Protein AF-A0A928E171-F1 (afdb_monomer_lite)

Sequence (84 aa):
MKYLLIMLLIGFIPNLAMANCYSIRDNDLKNNCLAMEKDNVSYCYSIKDNDMKNYCLAKIQQSRSYCYSIKNSDIKNECLSVVR

Foldseek 3Di:
DPCVVVVVPVPDPDPPPDDQLVVDPDQQSSLLVCCVVVLDLVSLVVHPPQLSSLLSCCVSVLNLVSLVVHPDPVSSVVSVVPRD

pLDDT: mean 88.67, std 16.5, range [51.19, 98.81]

Radius of gyration: 19.29 Å; chains: 1; bounding box: 27×61×30 Å

Secondary structure (DSSP, 8-state):
--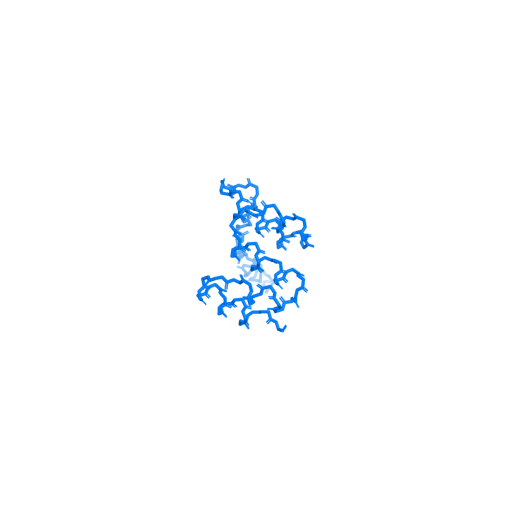STTGGGGS----------GGG-SSHHHHHHHHHHHHT-HHHHHT--SHHHHHHHHHHHTT-HHHHHT--SHHHHHHHHHH--

Structure (mmCIF, N/CA/C/O backbone):
data_AF-A0A928E171-F1
#
_entry.id   AF-A0A928E171-F1
#
loop_
_atom_site.group_PDB
_atom_site.id
_atom_site.type_symbol
_atom_site.label_atom_id
_atom_site.label_alt_id
_atom_site.label_comp_id
_atom_site.label_asym_id
_atom_site.label_entity_id
_atom_site.label_seq_id
_atom_site.pdbx_PDB_ins_code
_atom_site.Cartn_x
_atom_site.Cartn_y
_atom_site.Cartn_z
_atom_site.occupancy
_atom_site.B_iso_or_equiv
_atom_site.auth_seq_id
_atom_site.auth_comp_id
_atom_site.auth_asym_id
_atom_site.auth_atom_id
_atom_site.pdbx_PDB_model_num
ATOM 1 N N . MET A 1 1 ? 7.679 -52.237 -19.766 1.00 55.53 1 MET A N 1
ATOM 2 C CA . MET A 1 1 ? 6.998 -51.369 -20.757 1.00 55.53 1 MET A CA 1
ATOM 3 C C . MET A 1 1 ? 5.839 -50.525 -20.198 1.00 55.53 1 MET A C 1
ATOM 5 O O . MET A 1 1 ? 5.175 -49.871 -20.984 1.00 55.53 1 MET A O 1
ATOM 9 N N . LYS A 1 2 ? 5.574 -50.490 -18.877 1.00 51.19 2 LYS A N 1
ATOM 10 C CA . LYS A 1 2 ? 4.433 -49.734 -18.306 1.00 51.19 2 LYS A CA 1
ATOM 11 C C . LYS A 1 2 ? 4.827 -48.382 -17.683 1.00 51.19 2 LYS A C 1
ATOM 13 O O . LYS A 1 2 ? 4.014 -47.473 -17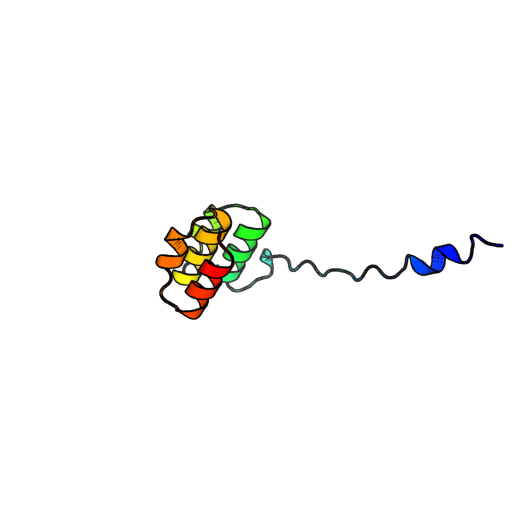.640 1.00 51.19 2 LYS A O 1
ATOM 18 N N . TYR A 1 3 ? 6.091 -48.234 -17.278 1.00 55.31 3 TYR A N 1
ATOM 19 C CA . TYR A 1 3 ? 6.614 -47.015 -16.642 1.00 55.31 3 TYR A CA 1
ATOM 20 C C . TYR A 1 3 ? 7.167 -45.975 -17.629 1.00 55.31 3 TYR A C 1
ATOM 22 O O . TYR A 1 3 ? 7.297 -44.811 -17.271 1.00 55.31 3 TYR A O 1
ATOM 30 N N . LEU A 1 4 ? 7.448 -46.366 -18.881 1.00 55.44 4 LEU A N 1
ATOM 31 C CA . LEU A 1 4 ? 7.988 -45.453 -19.898 1.00 55.44 4 LEU A CA 1
ATOM 32 C C . LEU A 1 4 ? 6.956 -44.392 -20.332 1.00 55.44 4 LEU A C 1
ATOM 34 O O . LEU A 1 4 ? 7.334 -43.294 -20.717 1.00 55.44 4 LEU A O 1
ATOM 38 N N . LEU A 1 5 ? 5.656 -44.696 -20.216 1.00 54.84 5 LEU A N 1
ATOM 39 C CA . LEU A 1 5 ? 4.572 -43.776 -20.578 1.00 54.84 5 LEU A CA 1
ATOM 40 C C . LEU A 1 5 ? 4.293 -42.700 -19.509 1.00 54.84 5 LEU A C 1
ATOM 42 O O . LEU A 1 5 ? 3.652 -41.700 -19.809 1.00 54.84 5 LEU A O 1
ATOM 46 N N . ILE A 1 6 ? 4.759 -42.889 -18.267 1.00 56.34 6 ILE A N 1
ATOM 47 C CA . ILE A 1 6 ? 4.425 -42.003 -17.134 1.00 56.34 6 ILE A CA 1
ATOM 48 C C . ILE A 1 6 ? 5.327 -40.754 -17.108 1.00 56.34 6 ILE A C 1
ATOM 50 O O . ILE A 1 6 ? 4.909 -39.698 -16.641 1.00 56.34 6 ILE A O 1
ATOM 54 N N . MET A 1 7 ? 6.530 -40.827 -17.688 1.00 56.41 7 MET A N 1
ATOM 55 C CA . MET A 1 7 ? 7.483 -39.705 -17.725 1.00 56.41 7 MET A CA 1
ATOM 56 C C . MET A 1 7 ? 7.070 -38.569 -18.679 1.00 56.41 7 MET A C 1
ATOM 58 O O . MET A 1 7 ? 7.617 -37.473 -18.598 1.00 56.41 7 MET A O 1
ATOM 62 N N . LEU A 1 8 ? 6.093 -38.799 -19.564 1.00 55.06 8 LEU A N 1
ATOM 63 C CA . LEU A 1 8 ? 5.667 -37.839 -20.592 1.00 55.06 8 LEU A CA 1
ATOM 64 C C . LEU A 1 8 ? 4.634 -36.808 -20.093 1.00 55.06 8 LEU A C 1
ATOM 66 O O . LEU A 1 8 ? 4.335 -35.855 -20.803 1.00 55.06 8 LEU A O 1
ATOM 70 N N . LEU A 1 9 ? 4.118 -36.961 -18.868 1.00 55.62 9 LEU A N 1
ATOM 71 C CA . LEU A 1 9 ? 3.098 -36.072 -18.286 1.00 55.62 9 LEU A CA 1
ATOM 72 C C . LEU A 1 9 ? 3.648 -35.052 -17.271 1.00 55.62 9 LEU A C 1
ATOM 74 O O . LEU A 1 9 ? 2.888 -34.233 -16.766 1.00 55.62 9 LEU A O 1
ATOM 78 N N . ILE A 1 10 ? 4.955 -35.061 -16.983 1.00 61.78 10 ILE A N 1
ATOM 79 C CA . ILE A 1 10 ? 5.582 -34.174 -15.977 1.00 61.78 10 ILE A CA 1
ATOM 80 C C . ILE A 1 10 ? 6.181 -32.900 -16.629 1.00 61.78 10 ILE A C 1
ATOM 82 O O . ILE A 1 10 ? 6.665 -31.997 -15.955 1.00 61.78 10 ILE A O 1
ATOM 86 N N . GLY A 1 11 ? 6.127 -32.785 -17.960 1.00 58.62 11 GLY A N 1
ATOM 87 C CA . GLY A 1 11 ? 6.911 -31.818 -18.740 1.00 58.62 11 GLY A CA 1
ATOM 88 C C . GLY A 1 11 ? 6.276 -30.460 -19.057 1.00 58.62 11 GLY A C 1
ATOM 89 O O . GLY A 1 11 ? 6.744 -29.812 -19.985 1.00 58.62 11 GLY A O 1
ATOM 90 N N . PHE A 1 12 ? 5.232 -30.012 -18.356 1.00 62.41 12 PHE A N 1
ATOM 91 C CA . PHE A 1 12 ? 4.649 -28.679 -18.582 1.00 62.41 12 PHE A CA 1
ATOM 92 C C . PHE A 1 12 ? 4.394 -27.963 -17.254 1.00 62.41 12 PHE A C 1
ATOM 94 O O . PHE A 1 12 ? 3.258 -27.732 -16.850 1.00 62.41 12 PHE A O 1
ATOM 101 N N . ILE A 1 13 ? 5.473 -27.604 -16.556 1.00 66.94 13 ILE A N 1
ATOM 102 C CA . ILE A 1 13 ? 5.392 -26.546 -15.547 1.00 66.94 13 ILE A CA 1
ATOM 103 C C . ILE A 1 13 ? 5.489 -25.224 -16.322 1.00 66.94 13 ILE A C 1
ATOM 105 O O . ILE A 1 13 ? 6.560 -24.932 -16.862 1.00 66.94 13 ILE A O 1
ATOM 109 N N . PRO A 1 14 ? 4.408 -24.433 -16.456 1.00 65.75 14 PRO A N 1
ATOM 110 C CA . PRO A 1 14 ? 4.520 -23.103 -17.033 1.00 65.75 14 PRO A CA 1
ATOM 111 C C . PRO A 1 14 ? 5.487 -22.285 -16.171 1.00 65.75 14 PRO A C 1
ATOM 113 O O . PRO A 1 14 ? 5.324 -22.200 -14.954 1.00 65.75 14 PRO A O 1
ATOM 116 N N . ASN A 1 15 ? 6.511 -21.706 -16.803 1.00 57.91 15 ASN A N 1
ATOM 117 C CA . ASN A 1 15 ? 7.400 -20.745 -16.160 1.00 57.91 15 ASN A CA 1
ATOM 118 C C . ASN A 1 15 ? 6.548 -19.569 -15.666 1.00 57.91 15 ASN A C 1
ATOM 120 O O . ASN A 1 15 ? 6.149 -18.712 -16.455 1.00 57.91 15 ASN A O 1
ATOM 124 N N . LEU A 1 16 ? 6.250 -19.539 -14.366 1.00 60.19 16 LEU A N 1
ATOM 125 C CA . LEU A 1 16 ? 5.703 -18.360 -13.711 1.00 60.19 16 LEU A CA 1
ATOM 126 C C . LEU A 1 16 ? 6.801 -17.294 -13.771 1.00 60.19 16 LEU A C 1
ATOM 128 O O . LEU A 1 16 ? 7.781 -17.356 -13.030 1.00 60.19 16 LEU A O 1
ATOM 132 N N . ALA A 1 17 ? 6.689 -16.359 -14.712 1.00 58.72 17 ALA A N 1
ATOM 133 C CA . ALA A 1 17 ? 7.594 -15.225 -14.788 1.00 58.72 17 ALA A CA 1
ATOM 134 C C . ALA A 1 17 ? 7.422 -14.388 -13.512 1.00 58.72 17 ALA A C 1
ATOM 136 O O . ALA A 1 17 ? 6.458 -13.638 -13.374 1.00 58.72 17 ALA A O 1
ATOM 137 N N . MET A 1 18 ? 8.341 -14.549 -12.558 1.00 59.03 18 MET A N 1
ATOM 138 C CA . MET A 1 18 ? 8.392 -13.714 -11.365 1.00 59.03 18 MET A CA 1
ATOM 139 C C . MET A 1 18 ? 8.817 -12.310 -11.804 1.00 59.03 18 MET A C 1
ATOM 141 O O . MET A 1 18 ? 9.972 -12.086 -12.175 1.00 59.03 18 MET A O 1
ATOM 145 N N . ALA A 1 19 ? 7.877 -11.367 -11.831 1.00 66.56 19 ALA A N 1
ATOM 146 C CA . ALA A 1 19 ? 8.195 -9.975 -12.104 1.00 66.56 19 ALA A CA 1
ATOM 147 C C . ALA A 1 19 ? 9.038 -9.431 -10.943 1.00 66.56 19 ALA A C 1
ATOM 149 O O . ALA A 1 19 ? 8.539 -9.215 -9.845 1.00 66.56 19 ALA A O 1
ATOM 150 N N . ASN A 1 20 ? 10.334 -9.224 -11.175 1.00 89.38 20 ASN A N 1
ATOM 151 C CA . ASN A 1 20 ? 11.228 -8.653 -10.174 1.00 89.38 20 ASN A CA 1
ATOM 152 C C . ASN A 1 20 ? 10.806 -7.205 -9.872 1.00 89.38 20 ASN A C 1
ATOM 154 O O . ASN A 1 20 ? 10.895 -6.355 -10.763 1.00 89.38 20 ASN A O 1
ATOM 158 N N . CYS A 1 21 ? 10.424 -6.895 -8.626 1.00 95.69 21 CYS A N 1
ATOM 159 C CA . CYS A 1 21 ? 10.029 -5.541 -8.223 1.00 95.69 21 CYS A CA 1
ATOM 160 C C . CYS A 1 21 ? 11.075 -4.470 -8.592 1.00 95.69 21 CYS A C 1
ATOM 162 O O . CYS A 1 21 ? 10.718 -3.334 -8.894 1.00 95.69 21 CYS A O 1
ATOM 164 N N . TYR A 1 22 ? 12.371 -4.809 -8.629 1.00 95.62 22 TYR A N 1
ATOM 165 C CA . TYR A 1 22 ? 13.434 -3.867 -9.003 1.00 95.62 22 TYR A CA 1
ATOM 166 C C . TYR A 1 22 ? 13.417 -3.448 -10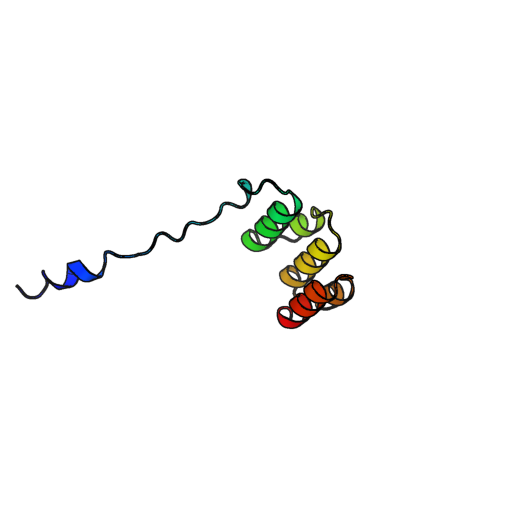.481 1.00 95.62 22 TYR A C 1
ATOM 168 O O . TYR A 1 22 ? 14.035 -2.440 -10.817 1.00 95.62 22 TYR A O 1
ATOM 176 N N . SER A 1 23 ? 12.713 -4.182 -11.348 1.00 96.06 23 SER A N 1
ATOM 177 C CA . SER A 1 23 ? 12.526 -3.817 -12.761 1.00 96.06 23 SER A CA 1
ATOM 178 C C . SER A 1 23 ? 11.435 -2.758 -12.978 1.00 96.06 23 SER A C 1
ATOM 180 O O . SER A 1 23 ? 11.347 -2.170 -14.057 1.00 96.06 23 SER A O 1
ATOM 182 N N . ILE A 1 24 ? 10.618 -2.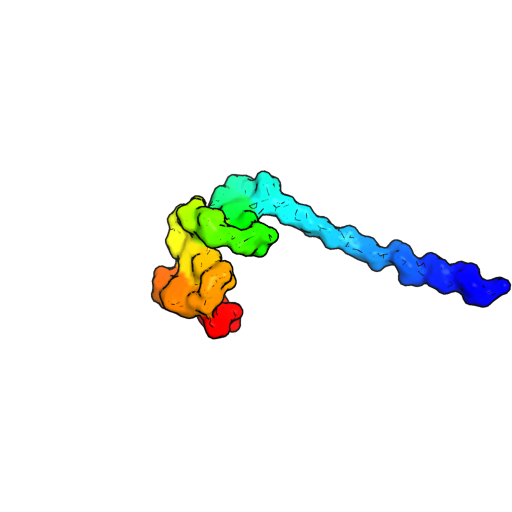486 -11.955 1.00 95.56 24 ILE A N 1
ATOM 183 C CA . ILE A 1 24 ? 9.531 -1.511 -12.021 1.00 95.56 24 ILE A CA 1
ATOM 184 C C . ILE A 1 24 ? 10.129 -0.097 -12.027 1.00 95.56 24 ILE A C 1
ATOM 186 O O . ILE A 1 24 ? 10.845 0.295 -11.104 1.00 95.56 24 ILE A O 1
ATOM 190 N N . ARG A 1 25 ? 9.841 0.671 -13.088 1.00 96.88 25 ARG A N 1
ATOM 191 C CA . ARG A 1 25 ? 10.356 2.042 -13.273 1.00 96.88 25 ARG A CA 1
ATOM 192 C C . ARG A 1 25 ? 9.690 3.067 -12.362 1.00 96.88 25 ARG A C 1
ATOM 194 O O . ARG A 1 25 ? 10.342 4.025 -11.956 1.00 96.88 25 ARG A O 1
ATOM 201 N N . ASP A 1 26 ? 8.401 2.896 -12.099 1.00 97.69 26 ASP A N 1
ATOM 202 C CA . ASP A 1 26 ? 7.664 3.761 -11.186 1.00 97.69 26 ASP A CA 1
ATOM 203 C C . ASP A 1 26 ? 8.037 3.421 -9.738 1.00 97.69 26 ASP A C 1
ATOM 205 O O . ASP A 1 26 ? 7.947 2.268 -9.315 1.00 97.69 26 ASP A O 1
ATOM 209 N N . ASN A 1 27 ? 8.497 4.418 -8.984 1.00 97.94 27 ASN A N 1
ATOM 210 C CA . ASN A 1 27 ? 9.013 4.186 -7.637 1.00 97.94 27 ASN A CA 1
ATOM 211 C C . ASN A 1 27 ? 7.919 3.798 -6.639 1.00 97.94 27 ASN A C 1
ATOM 213 O O . ASN A 1 27 ? 8.198 3.013 -5.735 1.00 97.94 27 ASN A O 1
ATOM 217 N N . ASP A 1 28 ? 6.699 4.308 -6.795 1.00 98.50 28 ASP A N 1
ATOM 218 C CA . ASP A 1 28 ? 5.594 4.012 -5.885 1.00 98.50 28 ASP A CA 1
ATOM 219 C C . ASP A 1 28 ? 5.111 2.574 -6.105 1.00 98.50 28 ASP A C 1
ATOM 221 O O . ASP A 1 28 ? 5.040 1.795 -5.153 1.00 98.50 28 ASP A O 1
ATOM 225 N N . LEU A 1 29 ? 4.933 2.162 -7.364 1.00 98.06 29 LEU A N 1
ATOM 226 C CA . LEU A 1 29 ? 4.630 0.774 -7.722 1.00 98.06 29 LEU A CA 1
ATOM 227 C C . LEU A 1 29 ? 5.749 -0.187 -7.308 1.00 98.06 29 LEU A C 1
ATOM 229 O O . LEU A 1 29 ? 5.472 -1.267 -6.783 1.00 98.06 29 LEU A O 1
ATOM 233 N N . LYS A 1 30 ? 7.014 0.204 -7.501 1.00 98.00 30 LYS A N 1
ATOM 234 C CA . LYS A 1 30 ? 8.173 -0.572 -7.048 1.00 98.00 30 LYS A CA 1
ATOM 235 C C . LYS A 1 30 ? 8.152 -0.763 -5.536 1.00 98.00 30 LYS A C 1
ATOM 237 O O . LYS A 1 30 ? 8.322 -1.886 -5.068 1.00 98.00 30 LYS A O 1
ATOM 242 N N . ASN A 1 31 ? 7.950 0.308 -4.774 1.00 98.56 31 ASN A N 1
ATOM 243 C CA . ASN A 1 31 ? 7.924 0.252 -3.317 1.00 98.56 31 ASN A CA 1
ATOM 244 C C . ASN A 1 31 ? 6.719 -0.542 -2.806 1.00 98.56 31 ASN A C 1
ATOM 246 O O . ASN A 1 31 ? 6.879 -1.346 -1.896 1.00 98.56 31 ASN A O 1
ATOM 250 N N . ASN A 1 32 ? 5.545 -0.404 -3.424 1.00 98.06 32 ASN A N 1
ATOM 251 C CA . ASN A 1 32 ? 4.385 -1.232 -3.103 1.00 98.06 32 ASN A CA 1
ATOM 252 C C . ASN A 1 32 ? 4.663 -2.725 -3.361 1.00 98.06 32 ASN A C 1
ATOM 254 O O . ASN A 1 32 ? 4.390 -3.558 -2.502 1.00 98.06 32 ASN A O 1
ATOM 258 N N . CYS A 1 33 ? 5.272 -3.067 -4.501 1.00 97.50 33 CYS A N 1
ATOM 259 C CA . CYS A 1 33 ? 5.696 -4.436 -4.811 1.00 97.50 33 CYS A CA 1
ATOM 260 C C . CYS A 1 33 ? 6.686 -4.972 -3.764 1.00 97.50 33 CYS A C 1
ATOM 262 O O . CYS A 1 33 ? 6.461 -6.034 -3.186 1.00 97.50 33 CYS A O 1
ATOM 264 N N . LEU A 1 34 ? 7.741 -4.205 -3.457 1.00 97.81 34 LEU A N 1
ATOM 265 C CA . LEU A 1 34 ? 8.743 -4.574 -2.452 1.00 97.81 34 LEU A CA 1
ATOM 266 C C . LEU A 1 34 ? 8.134 -4.727 -1.055 1.00 97.81 34 LEU A C 1
ATOM 268 O O . LEU A 1 34 ? 8.534 -5.631 -0.329 1.00 97.81 34 LEU A O 1
ATOM 272 N N . ALA A 1 35 ? 7.164 -3.887 -0.685 1.00 98.00 35 ALA A N 1
ATOM 273 C CA . ALA A 1 35 ? 6.458 -4.002 0.585 1.00 98.00 35 ALA A CA 1
ATOM 274 C C . ALA A 1 35 ? 5.754 -5.357 0.710 1.00 98.00 35 ALA A C 1
ATOM 276 O O . ALA A 1 35 ? 5.890 -5.999 1.745 1.00 98.00 35 ALA A O 1
ATOM 277 N N . MET A 1 36 ? 5.060 -5.800 -0.346 1.00 95.81 36 MET A N 1
ATOM 278 C CA . MET A 1 36 ? 4.336 -7.077 -0.363 1.00 95.81 36 MET A CA 1
ATOM 279 C C . MET A 1 36 ? 5.285 -8.278 -0.421 1.00 95.81 36 MET A C 1
ATOM 281 O O . MET A 1 36 ? 5.093 -9.240 0.313 1.00 95.81 36 MET A O 1
ATOM 285 N N . GLU A 1 37 ? 6.324 -8.235 -1.260 1.00 95.38 37 GLU A N 1
ATOM 286 C CA . GLU A 1 37 ? 7.275 -9.352 -1.374 1.00 95.38 37 GLU A CA 1
ATOM 287 C C . GLU A 1 37 ? 8.154 -9.530 -0.135 1.00 95.38 37 GLU A C 1
ATOM 289 O O . GLU A 1 37 ? 8.578 -10.643 0.172 1.00 95.38 37 GLU A O 1
ATOM 294 N N . LYS A 1 38 ? 8.490 -8.431 0.548 1.00 95.69 38 LYS A N 1
ATOM 295 C CA . LYS A 1 38 ? 9.367 -8.446 1.728 1.00 95.69 38 LYS A CA 1
ATOM 296 C C . LYS A 1 38 ? 8.609 -8.395 3.047 1.00 95.69 38 LYS A C 1
ATOM 298 O O . LYS A 1 38 ? 9.267 -8.412 4.082 1.00 95.69 38 LYS A O 1
ATOM 303 N N . ASP A 1 39 ? 7.284 -8.277 2.998 1.00 95.75 39 ASP A N 1
ATOM 304 C CA . ASP A 1 39 ? 6.417 -8.031 4.153 1.00 95.75 39 ASP A CA 1
ATOM 305 C C . ASP A 1 39 ? 6.969 -6.923 5.076 1.00 95.75 39 ASP A C 1
ATOM 307 O O . ASP A 1 39 ? 7.091 -7.065 6.291 1.00 95.75 39 ASP A O 1
ATOM 311 N N . ASN A 1 40 ? 7.419 -5.814 4.472 1.00 97.38 40 ASN A N 1
ATOM 312 C CA . ASN A 1 40 ? 8.135 -4.753 5.182 1.00 97.38 40 ASN A CA 1
ATOM 313 C C . ASN A 1 40 ? 7.473 -3.390 4.976 1.00 97.38 40 ASN A C 1
ATOM 315 O O . ASN A 1 40 ? 7.551 -2.769 3.912 1.00 97.38 40 ASN A O 1
ATOM 319 N N . VAL A 1 41 ? 6.893 -2.887 6.065 1.00 97.94 41 VAL A N 1
ATOM 320 C CA . VAL A 1 41 ? 6.150 -1.624 6.124 1.00 97.94 41 VAL A CA 1
ATOM 321 C C . VAL A 1 41 ? 6.982 -0.390 5.750 1.00 97.94 41 VAL A C 1
ATOM 323 O O . VAL A 1 41 ? 6.428 0.604 5.283 1.00 97.94 41 VAL A O 1
ATOM 326 N N . SER A 1 42 ? 8.310 -0.437 5.898 1.00 98.44 42 SER A N 1
ATOM 327 C CA . SER A 1 42 ? 9.199 0.687 5.556 1.00 98.44 42 SER A CA 1
ATOM 328 C C . SER A 1 42 ? 9.088 1.080 4.081 1.00 98.44 42 SER A C 1
ATOM 330 O O . SER A 1 42 ? 9.169 2.262 3.739 1.00 98.44 42 SER A O 1
ATOM 332 N N . TYR A 1 43 ? 8.834 0.106 3.202 1.00 98.62 43 TYR A N 1
ATOM 333 C CA . TYR A 1 43 ? 8.599 0.382 1.789 1.00 98.62 43 TYR A CA 1
ATOM 334 C C . TYR A 1 43 ? 7.274 1.115 1.560 1.00 98.62 43 TYR A C 1
ATOM 336 O O . TYR A 1 43 ? 7.250 2.040 0.753 1.00 98.62 43 TYR A O 1
ATOM 344 N N . CYS A 1 44 ? 6.209 0.812 2.317 1.00 98.56 44 CYS A N 1
ATOM 345 C CA . CYS A 1 44 ? 4.960 1.578 2.234 1.00 98.56 44 CYS A CA 1
ATOM 346 C C . CYS A 1 44 ? 5.179 3.059 2.581 1.00 98.56 44 CYS A C 1
ATOM 348 O O . CYS A 1 44 ? 4.634 3.936 1.920 1.00 98.56 44 CYS A O 1
ATOM 350 N N . TYR A 1 45 ? 6.018 3.363 3.579 1.00 98.56 45 TYR A N 1
ATOM 351 C CA . TYR A 1 45 ? 6.352 4.751 3.931 1.00 98.56 45 TYR A CA 1
ATOM 352 C C . TYR A 1 45 ? 7.189 5.478 2.869 1.00 98.56 45 TYR A C 1
ATOM 354 O O . TYR A 1 45 ? 7.253 6.706 2.890 1.00 98.56 45 TYR A O 1
ATOM 362 N N . SER A 1 46 ? 7.797 4.740 1.938 1.00 98.50 46 SER A N 1
ATOM 363 C CA . SER A 1 46 ? 8.552 5.296 0.809 1.00 98.50 46 SER A CA 1
ATOM 364 C C . SER A 1 46 ? 7.669 5.631 -0.404 1.00 98.50 46 SER A C 1
ATOM 366 O O . SER A 1 46 ? 8.169 6.211 -1.368 1.00 98.50 46 SER A O 1
ATOM 368 N N . ILE A 1 47 ? 6.380 5.269 -0.372 1.00 98.75 47 ILE A N 1
ATOM 369 C CA . ILE A 1 47 ? 5.390 5.590 -1.411 1.00 98.75 47 ILE A CA 1
ATOM 370 C C . ILE A 1 47 ? 4.930 7.043 -1.241 1.00 98.75 47 ILE A C 1
ATOM 372 O O . ILE A 1 47 ? 4.562 7.461 -0.138 1.00 98.75 47 ILE A O 1
ATOM 376 N N . LYS A 1 48 ? 4.953 7.816 -2.332 1.00 98.75 48 LYS A N 1
ATOM 377 C CA . LYS A 1 48 ? 4.592 9.241 -2.342 1.00 98.75 48 LYS A CA 1
ATOM 378 C C . LYS A 1 48 ? 3.101 9.471 -2.547 1.00 98.75 48 LYS A C 1
ATOM 380 O O . LYS A 1 48 ? 2.547 10.371 -1.915 1.00 98.75 48 LYS A O 1
ATOM 385 N N . ASP A 1 49 ? 2.457 8.687 -3.406 1.00 98.62 49 ASP A N 1
ATOM 386 C CA . ASP A 1 49 ? 1.006 8.722 -3.543 1.00 98.62 49 ASP A CA 1
ATOM 387 C C . ASP A 1 49 ? 0.333 8.286 -2.232 1.00 98.62 49 ASP A C 1
ATOM 389 O O . ASP A 1 49 ? 0.553 7.188 -1.718 1.00 98.62 49 ASP A O 1
ATOM 393 N N . ASN A 1 50 ? -0.479 9.172 -1.652 1.00 98.62 50 ASN A N 1
ATOM 394 C CA . ASN A 1 50 ? -1.045 8.939 -0.324 1.00 98.62 50 ASN A CA 1
ATOM 395 C C . ASN A 1 50 ? -2.084 7.813 -0.312 1.00 98.62 50 ASN A C 1
ATOM 397 O O . ASN A 1 50 ? -2.181 7.101 0.689 1.00 98.62 50 ASN A O 1
ATOM 401 N N . ASP A 1 51 ? -2.847 7.641 -1.391 1.00 98.69 51 ASP A N 1
ATOM 402 C CA . ASP A 1 51 ? -3.875 6.605 -1.469 1.00 98.69 51 ASP A CA 1
ATOM 403 C C . ASP A 1 51 ? -3.219 5.226 -1.614 1.00 98.69 51 ASP A C 1
ATOM 405 O O . ASP A 1 51 ? -3.554 4.306 -0.864 1.00 98.69 51 ASP A O 1
ATOM 409 N N . MET A 1 52 ? -2.200 5.103 -2.469 1.00 98.75 52 MET A N 1
ATOM 410 C CA . MET A 1 52 ? -1.391 3.891 -2.605 1.00 98.75 52 MET A CA 1
ATOM 411 C C . MET A 1 52 ? -0.623 3.570 -1.320 1.00 98.75 52 MET A C 1
ATOM 413 O O . MET A 1 52 ? -0.596 2.416 -0.890 1.00 98.75 52 MET A O 1
ATOM 417 N N . LYS A 1 53 ? -0.036 4.576 -0.663 1.00 98.81 53 LYS A N 1
ATOM 418 C CA . LYS A 1 53 ? 0.622 4.400 0.636 1.00 98.81 53 LYS A CA 1
ATOM 419 C C . LYS A 1 53 ? -0.352 3.854 1.675 1.00 98.81 53 LYS A C 1
ATOM 421 O O . LYS A 1 53 ? -0.031 2.879 2.348 1.00 98.81 53 LYS A O 1
ATOM 426 N N . ASN A 1 54 ? -1.533 4.455 1.811 1.00 98.81 54 ASN A N 1
ATOM 427 C CA . ASN A 1 54 ? -2.535 4.003 2.776 1.00 98.81 54 ASN A CA 1
ATOM 428 C C . ASN A 1 54 ? -3.053 2.600 2.444 1.00 98.81 54 ASN A C 1
ATOM 430 O O . ASN A 1 54 ? -3.192 1.785 3.352 1.00 98.81 54 ASN A O 1
ATOM 434 N N . TYR A 1 55 ? -3.257 2.281 1.165 1.00 98.69 55 TYR A N 1
ATOM 435 C CA . TYR A 1 55 ? -3.596 0.928 0.724 1.00 98.69 55 TYR A CA 1
ATOM 436 C C . TYR A 1 55 ? -2.500 -0.085 1.107 1.00 98.69 55 TYR A C 1
ATOM 438 O O . TYR A 1 55 ? -2.789 -1.131 1.690 1.00 98.69 55 TYR A O 1
ATOM 446 N N . CYS A 1 56 ? -1.230 0.246 0.855 1.00 98.56 56 CYS A N 1
ATOM 447 C CA . CYS A 1 56 ? -0.077 -0.573 1.236 1.00 98.56 56 CYS A CA 1
A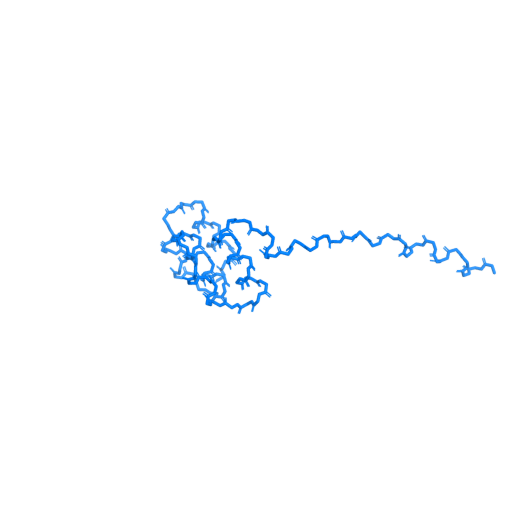TOM 448 C C . CYS A 1 56 ? -0.027 -0.804 2.754 1.00 98.56 56 CYS A C 1
ATOM 450 O O . CYS A 1 56 ? 0.043 -1.949 3.204 1.00 98.56 56 CYS A O 1
ATOM 452 N N . LEU A 1 57 ? -0.131 0.267 3.552 1.00 98.56 57 LEU A N 1
ATOM 453 C CA . LEU A 1 57 ? -0.136 0.192 5.017 1.00 98.56 57 LEU A CA 1
ATOM 454 C C . LEU A 1 57 ? -1.305 -0.651 5.534 1.00 98.56 57 LEU A C 1
ATOM 456 O O . LEU A 1 57 ? -1.104 -1.468 6.429 1.00 98.56 57 LEU A O 1
ATOM 460 N N . ALA A 1 58 ? -2.497 -0.499 4.950 1.00 98.44 58 ALA A N 1
ATOM 461 C CA . ALA A 1 58 ? -3.670 -1.281 5.317 1.00 98.44 58 ALA A CA 1
ATOM 462 C C . ALA A 1 58 ? -3.442 -2.782 5.113 1.00 98.44 58 ALA A C 1
ATOM 464 O O . ALA A 1 58 ? -3.781 -3.573 5.991 1.00 98.44 58 ALA A O 1
ATOM 465 N N . LYS A 1 59 ? -2.838 -3.173 3.984 1.00 97.69 59 LYS A N 1
ATOM 466 C CA . LYS A 1 59 ? -2.556 -4.578 3.665 1.00 97.69 59 LYS A CA 1
ATOM 467 C C . LYS A 1 59 ? -1.438 -5.178 4.510 1.00 97.69 59 LYS A C 1
ATOM 469 O O . LYS A 1 59 ? -1.608 -6.285 5.006 1.00 97.69 59 LYS A O 1
ATOM 474 N N . ILE A 1 60 ? -0.321 -4.477 4.690 1.00 97.31 60 ILE A N 1
ATOM 475 C CA . ILE A 1 60 ? 0.810 -5.006 5.471 1.00 97.31 60 ILE A CA 1
ATOM 476 C C . ILE A 1 60 ? 0.468 -5.057 6.964 1.00 97.31 60 ILE A C 1
ATOM 478 O O . ILE A 1 60 ? 0.722 -6.053 7.627 1.00 97.31 60 ILE A O 1
ATOM 482 N N . GLN A 1 61 ? -0.165 -4.011 7.504 1.00 96.94 61 GLN A N 1
ATOM 483 C CA . GLN A 1 61 ? -0.509 -3.958 8.931 1.00 96.94 61 GLN A CA 1
ATOM 484 C C . GLN A 1 61 ? -1.878 -4.573 9.256 1.00 96.94 61 GLN A C 1
ATOM 486 O O . GLN A 1 61 ? -2.275 -4.556 10.418 1.00 96.94 61 GLN A O 1
ATOM 491 N N . GLN A 1 62 ? -2.613 -5.073 8.254 1.00 96.56 62 GLN A N 1
ATOM 492 C CA . GLN A 1 62 ? -3.966 -5.631 8.403 1.00 96.56 62 GLN A CA 1
ATOM 493 C C . GLN A 1 62 ? -4.910 -4.697 9.182 1.00 96.56 62 GLN A C 1
ATOM 495 O O . GLN A 1 62 ? -5.629 -5.113 10.086 1.00 96.56 62 GLN A O 1
ATOM 500 N N . SER A 1 63 ? -4.883 -3.401 8.852 1.00 96.62 63 SER A N 1
ATOM 501 C CA . SER A 1 63 ? -5.646 -2.379 9.571 1.00 96.62 63 SER A CA 1
ATOM 502 C C . SER A 1 63 ? -6.555 -1.583 8.641 1.00 96.62 63 SER A C 1
ATOM 504 O O . SER A 1 63 ? -6.106 -0.789 7.809 1.00 96.62 63 SER A O 1
ATOM 506 N N . ARG A 1 64 ? -7.868 -1.740 8.846 1.00 97.38 64 ARG A N 1
ATOM 507 C CA . ARG A 1 64 ? -8.913 -1.022 8.098 1.00 97.38 64 ARG A CA 1
ATOM 508 C C . ARG A 1 64 ? -8.890 0.492 8.314 1.00 97.38 64 ARG A C 1
ATOM 510 O O . ARG A 1 64 ? -9.445 1.214 7.489 1.00 97.38 64 ARG A O 1
ATOM 517 N N . SER A 1 65 ? -8.267 0.996 9.386 1.00 98.06 65 SER A N 1
ATOM 518 C CA . SER A 1 65 ? -8.200 2.443 9.642 1.00 98.06 65 SER A CA 1
ATOM 519 C C . SER A 1 65 ? -7.512 3.187 8.496 1.00 98.06 65 SER A C 1
ATOM 521 O O . SER A 1 65 ? -8.005 4.228 8.064 1.00 98.06 65 SER A O 1
ATOM 523 N N . TYR A 1 66 ? -6.453 2.603 7.927 1.00 98.44 66 TYR A N 1
ATOM 524 C CA . TYR A 1 66 ? -5.756 3.165 6.773 1.00 98.44 66 TYR A CA 1
ATOM 525 C C . TYR A 1 66 ? -6.632 3.183 5.515 1.00 98.44 66 TYR A C 1
ATOM 527 O O . TYR A 1 66 ? -6.592 4.163 4.774 1.00 98.44 66 TYR A O 1
ATOM 535 N N . CYS A 1 67 ? -7.495 2.178 5.302 1.00 98.62 67 CYS A N 1
ATOM 536 C CA . CYS A 1 67 ? -8.444 2.196 4.183 1.00 98.62 67 CYS A CA 1
ATOM 537 C C . CYS A 1 67 ? -9.389 3.407 4.251 1.00 98.62 67 CYS A C 1
ATOM 539 O O . CYS A 1 67 ? -9.735 3.988 3.225 1.00 98.62 67 CYS A O 1
ATOM 541 N N . TYR A 1 68 ? -9.798 3.834 5.451 1.00 98.44 68 TYR A N 1
ATOM 542 C CA . TYR A 1 68 ? -10.661 5.008 5.600 1.00 98.44 68 TYR A CA 1
ATOM 543 C C . TYR A 1 68 ? -9.954 6.335 5.294 1.00 98.44 68 TYR A C 1
ATOM 545 O O . TYR A 1 68 ? -10.646 7.308 4.993 1.00 98.44 68 TYR A O 1
ATOM 553 N N . SER A 1 69 ? -8.617 6.365 5.320 1.00 98.38 69 SER A N 1
ATOM 554 C CA . SER A 1 69 ? -7.797 7.521 4.932 1.00 98.38 69 SER A CA 1
ATOM 555 C C . SER A 1 69 ? -7.583 7.659 3.418 1.00 98.38 69 SER A C 1
ATOM 557 O O . SER A 1 69 ? -7.043 8.675 2.984 1.00 98.38 69 SER A O 1
ATOM 559 N N . ILE A 1 70 ? -8.002 6.671 2.619 1.00 98.75 70 ILE A N 1
ATOM 560 C CA . ILE A 1 70 ? -7.929 6.701 1.151 1.00 98.75 70 ILE A CA 1
ATOM 561 C C . ILE A 1 70 ? -9.032 7.616 0.602 1.00 98.75 70 ILE A C 1
ATOM 563 O O . ILE A 1 70 ? -10.199 7.492 0.987 1.00 98.75 70 ILE A O 1
ATOM 567 N N . LYS A 1 71 ? -8.664 8.546 -0.287 1.00 98.69 71 LYS A N 1
ATOM 568 C CA . LYS A 1 71 ? -9.580 9.540 -0.867 1.00 98.69 71 LYS A CA 1
ATOM 569 C C . LYS A 1 71 ? -10.290 9.023 -2.110 1.00 98.69 71 LYS A C 1
ATOM 571 O O . LYS A 1 71 ? -11.483 9.273 -2.265 1.00 98.69 71 LYS A O 1
ATOM 576 N N . ASN A 1 72 ? -9.578 8.318 -2.986 1.00 98.62 72 ASN A N 1
ATOM 577 C CA . ASN A 1 72 ? -10.175 7.669 -4.143 1.00 98.62 72 ASN A CA 1
ATOM 578 C C . ASN A 1 72 ? -11.170 6.584 -3.689 1.00 98.62 72 ASN A C 1
ATOM 580 O O . ASN A 1 72 ? -10.812 5.663 -2.951 1.00 98.62 72 ASN A O 1
ATOM 584 N N . SER A 1 73 ? -12.427 6.691 -4.127 1.00 98.44 73 SER A N 1
ATOM 585 C CA . SER A 1 73 ? -13.505 5.785 -3.715 1.00 98.44 73 SER A CA 1
ATOM 586 C C . SER A 1 73 ? -13.260 4.339 -4.123 1.00 98.44 73 SER A C 1
ATOM 588 O O . SER A 1 73 ? -13.559 3.435 -3.346 1.00 98.44 73 SER A O 1
ATOM 590 N N . ASP A 1 74 ? -12.699 4.116 -5.307 1.00 98.44 74 ASP A N 1
ATOM 591 C CA . ASP A 1 74 ? -12.516 2.778 -5.861 1.00 98.44 74 ASP A CA 1
ATOM 592 C C . ASP A 1 74 ? -11.397 2.055 -5.115 1.00 98.44 74 ASP A C 1
ATOM 594 O O . ASP A 1 74 ? -11.607 0.952 -4.609 1.00 98.44 74 ASP A O 1
ATOM 598 N N . ILE A 1 75 ? -10.259 2.730 -4.910 1.00 98.38 75 ILE A N 1
ATOM 599 C CA . ILE A 1 75 ? -9.136 2.201 -4.119 1.00 98.38 75 ILE A CA 1
ATOM 600 C C . ILE A 1 75 ? -9.577 1.942 -2.672 1.00 98.38 75 ILE A C 1
ATOM 602 O O . ILE A 1 75 ? -9.225 0.923 -2.074 1.00 98.38 75 ILE A O 1
ATOM 606 N N . LYS A 1 76 ? -10.377 2.842 -2.090 1.00 98.62 76 LYS A N 1
ATOM 607 C CA . LYS A 1 76 ? -10.914 2.671 -0.736 1.00 98.62 76 LYS A CA 1
ATOM 608 C C . LYS A 1 76 ? -11.807 1.440 -0.636 1.00 98.62 76 LYS A C 1
ATOM 610 O O . LYS A 1 76 ? -11.646 0.648 0.292 1.00 98.62 76 LYS A O 1
ATOM 615 N N . ASN A 1 77 ? -12.745 1.283 -1.564 1.00 98.31 77 ASN A N 1
ATOM 616 C CA . ASN A 1 77 ? -13.669 0.154 -1.573 1.00 98.31 77 ASN A CA 1
ATOM 617 C C . ASN A 1 77 ? -12.927 -1.166 -1.793 1.00 98.31 77 ASN A C 1
ATOM 619 O O . ASN A 1 77 ? -13.206 -2.143 -1.099 1.00 98.31 77 ASN A O 1
ATOM 623 N N . GLU A 1 78 ? -11.928 -1.176 -2.677 1.00 98.25 78 GLU A N 1
ATOM 624 C CA . GLU A 1 78 ? -11.041 -2.322 -2.858 1.00 98.25 78 GLU A CA 1
ATOM 625 C C . GLU A 1 78 ? -10.309 -2.660 -1.550 1.00 98.25 78 GLU A C 1
ATOM 627 O O . GLU A 1 78 ? -10.394 -3.792 -1.074 1.00 98.25 78 GLU A O 1
ATOM 632 N N . CYS A 1 79 ? -9.675 -1.675 -0.906 1.00 98.38 79 CYS A N 1
ATOM 633 C CA . CYS A 1 79 ? -8.982 -1.843 0.374 1.00 98.38 79 CYS A CA 1
ATOM 634 C C . CYS A 1 79 ? -9.892 -2.467 1.443 1.00 98.38 79 CYS A C 1
ATOM 636 O O . CYS A 1 79 ? -9.539 -3.465 2.071 1.00 98.38 79 CYS A O 1
ATOM 638 N N . LEU A 1 80 ? -11.100 -1.918 1.610 1.00 98.06 80 LEU A N 1
ATOM 639 C CA . LEU A 1 80 ? -12.090 -2.401 2.575 1.00 98.06 80 LEU A CA 1
ATOM 640 C C . LEU A 1 80 ? -12.637 -3.795 2.233 1.00 98.06 80 LEU A C 1
ATOM 642 O O . LEU A 1 80 ? -13.209 -4.437 3.115 1.00 98.06 80 LEU A O 1
ATOM 646 N N . SER A 1 81 ? -12.497 -4.257 0.989 1.00 97.69 81 SER A N 1
ATOM 647 C CA . SER A 1 81 ? -12.895 -5.610 0.585 1.00 97.69 81 SER A CA 1
ATOM 648 C C . SER A 1 81 ? -11.827 -6.662 0.902 1.00 97.69 81 SER A C 1
ATOM 650 O O . SER A 1 81 ? -12.167 -7.801 1.219 1.00 97.69 81 SER A O 1
ATOM 652 N N . VAL A 1 82 ? -10.543 -6.285 0.848 1.00 96.44 82 VAL A N 1
ATOM 653 C CA . VAL A 1 82 ? -9.419 -7.221 1.015 1.00 96.44 82 VAL A CA 1
ATOM 654 C C . VAL A 1 82 ? -8.852 -7.245 2.434 1.00 96.44 82 VAL A C 1
ATOM 656 O O . VAL A 1 82 ? -8.364 -8.285 2.872 1.00 96.44 82 VAL A O 1
ATOM 659 N N . VAL A 1 83 ? -8.914 -6.125 3.161 1.00 96.00 83 VAL A N 1
ATOM 660 C CA . VAL A 1 83 ? -8.434 -6.016 4.547 1.00 96.00 83 VAL A CA 1
ATOM 661 C C . VAL A 1 83 ? -9.582 -6.342 5.499 1.00 96.00 83 VAL A C 1
ATOM 663 O O . VAL A 1 83 ? -10.602 -5.646 5.504 1.00 96.00 83 VAL A O 1
ATOM 666 N N . ARG A 1 84 ? -9.433 -7.418 6.276 1.00 83.38 84 ARG A N 1
ATOM 667 C CA . ARG A 1 84 ? -10.479 -7.925 7.177 1.00 83.38 84 ARG A CA 1
ATOM 668 C C . ARG A 1 84 ? -10.611 -7.107 8.456 1.00 83.38 84 ARG A C 1
ATOM 670 O O . ARG A 1 84 ? -9.609 -6.505 8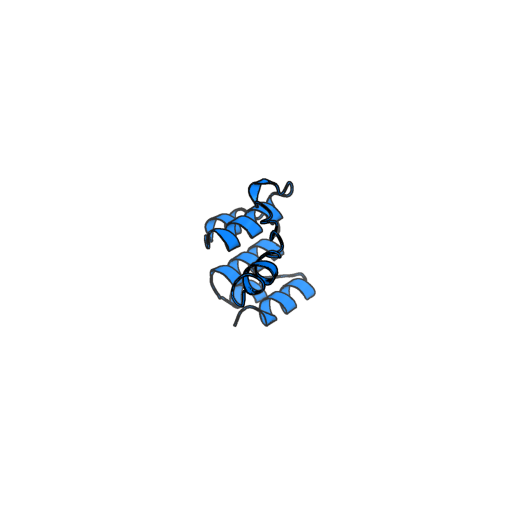.891 1.00 83.38 84 ARG A O 1
#